Protein AF-A0A815D5B7-F1 (afdb_monomer_lite)

Sequence (67 aa):
MQKQVDRNQAPKSVDRVDSATPPYDRLDHVHFTDGSALYNDATWKHGGRRLTNAEKEWLTANGWPLP

Organism: NCBI:txid392033

pLDDT: mean 95.29, std 4.11, range [78.81, 98.31]

Secondary structure (DSSP, 8-state):
-HHHHHTT-S-TTEEEEEPP-TTT-SS-EEEETTS-EEETTS-EEE---PPPHHHHHHHHHTTPPP-

Structure (mmCIF, N/CA/C/O backbone):
data_AF-A0A815D5B7-F1
#
_entry.id   AF-A0A815D5B7-F1
#
loop_
_atom_site.group_PDB
_atom_site.id
_atom_site.type_symbol
_atom_site.label_atom_id
_atom_site.label_alt_id
_atom_site.label_comp_id
_atom_site.label_asym_id
_atom_site.label_entity_id
_atom_site.label_seq_id
_atom_site.pdbx_PDB_ins_code
_atom_site.Cartn_x
_atom_site.Cartn_y
_atom_site.Cartn_z
_atom_site.occupancy
_atom_site.B_iso_or_equiv
_atom_site.auth_seq_id
_atom_site.auth_comp_id
_atom_site.auth_asym_id
_atom_site.auth_atom_id
_atom_site.pdbx_PDB_model_num
ATOM 1 N N . MET A 1 1 ? 2.155 -3.429 4.617 1.00 94.62 1 MET A N 1
ATOM 2 C CA . MET A 1 1 ? 0.721 -3.188 4.909 1.00 94.62 1 MET A CA 1
ATOM 3 C C . MET A 1 1 ? -0.108 -4.463 5.067 1.00 94.62 1 MET A C 1
ATOM 5 O O . MET A 1 1 ? -1.097 -4.394 5.781 1.00 94.62 1 MET A O 1
ATOM 9 N N . GLN A 1 2 ? 0.303 -5.625 4.532 1.00 97.50 2 GLN A N 1
ATOM 10 C CA . GLN A 1 2 ? -0.449 -6.889 4.676 1.00 97.50 2 GLN A CA 1
ATOM 11 C C . GLN A 1 2 ? -0.869 -7.219 6.118 1.00 97.50 2 GLN A C 1
ATOM 13 O O . GLN A 1 2 ? -2.032 -7.492 6.368 1.00 97.50 2 GLN A O 1
ATOM 18 N N . LYS A 1 3 ? 0.026 -7.057 7.103 1.00 97.69 3 LYS A N 1
ATOM 19 C CA . LYS A 1 3 ? -0.303 -7.287 8.525 1.00 97.69 3 LYS A CA 1
ATOM 20 C C . LYS A 1 3 ? -1.497 -6.465 9.039 1.00 97.69 3 LYS A C 1
ATOM 22 O O . LYS A 1 3 ? -2.127 -6.872 10.006 1.00 97.69 3 LYS A O 1
ATOM 27 N N . GLN A 1 4 ? -1.773 -5.294 8.458 1.00 97.75 4 GLN A N 1
ATOM 28 C CA . GLN A 1 4 ? -2.952 -4.491 8.809 1.00 97.75 4 GLN A CA 1
ATOM 29 C C . GLN A 1 4 ? -4.217 -5.084 8.185 1.00 97.75 4 GLN A C 1
ATOM 31 O O . GLN A 1 4 ? -5.252 -5.100 8.840 1.00 97.75 4 GLN A O 1
ATOM 36 N N . VAL A 1 5 ? -4.124 -5.623 6.967 1.00 97.25 5 VAL A N 1
ATOM 37 C CA . VAL A 1 5 ? -5.208 -6.383 6.331 1.00 97.25 5 VAL A CA 1
ATOM 38 C C . VAL A 1 5 ? -5.555 -7.604 7.187 1.00 97.25 5 VAL A C 1
ATOM 40 O O . VAL A 1 5 ? -6.695 -7.731 7.624 1.00 97.25 5 VAL A O 1
ATOM 43 N N . ASP A 1 6 ? -4.555 -8.406 7.571 1.00 97.12 6 ASP A N 1
ATOM 44 C CA . ASP A 1 6 ? -4.740 -9.613 8.400 1.00 97.12 6 ASP A CA 1
ATOM 45 C C . ASP A 1 6 ? -5.370 -9.312 9.773 1.00 97.12 6 ASP A C 1
ATOM 47 O O . ASP A 1 6 ? -6.039 -10.149 10.376 1.00 97.12 6 ASP A O 1
ATOM 51 N N . ARG A 1 7 ? -5.143 -8.099 10.291 1.00 97.62 7 ARG A N 1
ATOM 52 C CA . ARG A 1 7 ? -5.673 -7.617 11.575 1.00 97.62 7 ARG A CA 1
ATOM 53 C C . ARG A 1 7 ? -6.990 -6.848 11.440 1.00 97.62 7 ARG A C 1
ATOM 55 O O . ARG A 1 7 ? -7.434 -6.273 12.431 1.00 97.62 7 ARG A O 1
ATOM 62 N N . ASN A 1 8 ? -7.610 -6.818 10.258 1.00 96.12 8 ASN A N 1
ATOM 63 C CA . ASN A 1 8 ? -8.825 -6.046 9.960 1.00 96.12 8 ASN A CA 1
ATOM 64 C C . ASN A 1 8 ? -8.689 -4.532 10.229 1.00 96.12 8 ASN A C 1
ATOM 66 O O . ASN A 1 8 ? -9.644 -3.866 10.622 1.00 96.12 8 ASN A O 1
ATOM 70 N N . GLN A 1 9 ? -7.486 -3.989 10.043 1.00 97.50 9 GLN A N 1
ATOM 71 C CA . GLN A 1 9 ? -7.166 -2.562 10.179 1.00 97.50 9 GLN A CA 1
ATOM 72 C C . GLN A 1 9 ? -7.131 -1.833 8.828 1.00 97.50 9 GLN A C 1
ATOM 74 O O . GLN A 1 9 ? -7.080 -0.606 8.798 1.00 97.50 9 GLN A O 1
ATOM 79 N N . ALA A 1 10 ? -7.144 -2.572 7.717 1.00 97.88 10 ALA A N 1
ATOM 80 C CA . ALA A 1 10 ? -7.315 -2.009 6.385 1.00 97.88 10 ALA A CA 1
ATOM 81 C C . ALA A 1 10 ? -8.807 -1.778 6.067 1.00 97.88 10 ALA A C 1
ATOM 83 O O . ALA A 1 10 ? -9.675 -2.429 6.660 1.00 97.88 10 ALA A O 1
ATOM 84 N N . PRO A 1 11 ? -9.136 -0.885 5.115 1.00 98.25 11 PRO A N 1
ATOM 85 C CA . PRO A 1 11 ? -10.484 -0.778 4.573 1.00 98.25 11 PRO A CA 1
ATOM 86 C C . PRO A 1 11 ? -10.987 -2.137 4.078 1.00 98.25 11 PRO A C 1
ATOM 88 O O . PRO A 1 11 ? -10.244 -2.880 3.448 1.00 98.25 11 PRO A O 1
ATOM 91 N N . LYS A 1 12 ? -12.274 -2.436 4.293 1.00 97.12 12 LYS A N 1
ATOM 92 C CA . LYS A 1 12 ? -12.884 -3.721 3.891 1.00 97.12 12 LYS A CA 1
ATO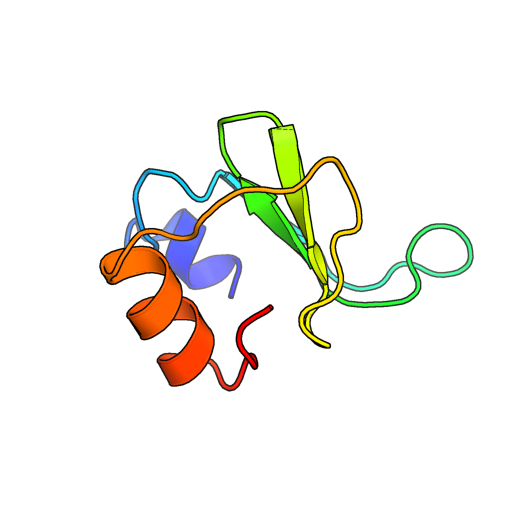M 93 C C . LYS A 1 12 ? -12.815 -4.007 2.386 1.00 97.12 12 LYS A C 1
ATOM 95 O O . LYS A 1 12 ? -13.029 -5.137 1.971 1.00 97.12 12 LYS A O 1
ATOM 100 N N . SER A 1 13 ? -12.587 -2.976 1.579 1.00 97.19 13 SER A N 1
ATOM 101 C CA . SER A 1 13 ? -12.423 -3.072 0.132 1.00 97.19 13 SER A CA 1
ATOM 102 C C . SER A 1 13 ? -11.011 -3.484 -0.295 1.00 97.19 13 SER A C 1
ATOM 104 O O . SER A 1 13 ? -10.816 -3.759 -1.478 1.00 97.19 13 SER A O 1
ATOM 106 N N . VAL A 1 14 ? -10.048 -3.543 0.630 1.00 97.94 14 VAL A N 1
ATOM 107 C CA . VAL A 1 14 ? -8.691 -4.059 0.413 1.00 97.94 14 VAL A CA 1
ATOM 108 C C . VAL A 1 14 ? -8.674 -5.557 0.703 1.00 97.94 14 VAL A C 1
ATOM 110 O O . VAL A 1 14 ? -9.017 -5.973 1.806 1.00 97.94 14 VAL A O 1
ATOM 113 N N . ASP A 1 15 ? -8.257 -6.348 -0.284 1.00 97.88 15 ASP A N 1
ATOM 114 C CA . ASP A 1 15 ? -8.153 -7.807 -0.174 1.00 97.88 15 ASP A CA 1
ATOM 115 C C . ASP A 1 15 ? -6.785 -8.229 0.377 1.00 97.88 15 ASP A C 1
ATOM 117 O O . ASP A 1 15 ? -6.695 -8.996 1.333 1.00 97.88 15 ASP A O 1
ATOM 121 N N . ARG A 1 16 ? -5.701 -7.688 -0.195 1.00 97.75 16 ARG A N 1
ATOM 122 C CA . ARG A 1 16 ? -4.321 -7.962 0.236 1.00 97.75 16 ARG A CA 1
ATOM 123 C C . ARG A 1 16 ? -3.327 -6.924 -0.278 1.00 97.75 16 ARG A C 1
ATOM 125 O O . ARG A 1 16 ? -3.651 -6.082 -1.111 1.00 97.75 16 ARG A O 1
ATOM 132 N N . VAL A 1 17 ? -2.099 -6.998 0.214 1.00 97.69 17 VAL A N 1
ATOM 133 C CA . VAL A 1 17 ? -0.936 -6.223 -0.206 1.00 97.69 17 VAL A CA 1
ATOM 134 C C . VAL A 1 17 ? 0.214 -7.179 -0.473 1.00 97.69 17 VAL A C 1
ATOM 136 O O . VAL A 1 17 ? 0.720 -7.819 0.450 1.00 97.69 17 VAL A O 1
ATOM 139 N N . ASP A 1 18 ? 0.659 -7.203 -1.720 1.00 96.31 18 ASP A N 1
ATOM 140 C CA . ASP A 1 18 ? 1.748 -8.056 -2.174 1.00 96.31 18 ASP A CA 1
ATOM 141 C C . ASP A 1 18 ? 3.030 -7.225 -2.318 1.00 96.31 18 ASP A C 1
ATOM 143 O O . ASP A 1 18 ? 3.004 -6.059 -2.728 1.00 96.31 18 ASP A O 1
ATOM 147 N N . SER A 1 19 ? 4.165 -7.828 -1.964 1.00 94.94 19 SER A N 1
ATOM 148 C CA . SER A 1 19 ? 5.481 -7.229 -2.188 1.00 94.94 19 SER A CA 1
ATOM 149 C C . SER A 1 19 ? 5.944 -7.432 -3.629 1.00 94.94 19 SER A C 1
ATOM 151 O O . SER A 1 19 ? 5.608 -8.434 -4.269 1.00 94.94 19 SER A O 1
ATOM 153 N N . ALA A 1 20 ? 6.760 -6.503 -4.125 1.00 93.44 20 ALA A N 1
ATOM 154 C CA . ALA A 1 20 ? 7.411 -6.619 -5.421 1.00 93.44 20 ALA A CA 1
ATOM 155 C C . ALA A 1 20 ? 8.132 -7.970 -5.532 1.00 93.44 20 ALA A C 1
ATOM 157 O O . ALA A 1 20 ? 8.989 -8.306 -4.713 1.00 93.44 20 ALA A O 1
ATOM 158 N N . THR A 1 21 ? 7.795 -8.733 -6.570 1.00 90.19 21 THR A N 1
ATOM 159 C CA . THR A 1 21 ? 8.416 -10.027 -6.868 1.00 90.19 21 THR A CA 1
ATOM 160 C C . THR A 1 21 ? 8.920 -10.024 -8.312 1.00 90.19 21 THR A C 1
ATOM 162 O O . THR A 1 21 ? 8.237 -10.511 -9.222 1.00 90.19 21 THR A O 1
ATOM 165 N N . PRO A 1 22 ? 10.109 -9.452 -8.567 1.00 84.00 22 PRO A N 1
ATOM 166 C CA . PRO A 1 22 ? 10.702 -9.456 -9.896 1.00 84.00 22 PRO A CA 1
ATOM 167 C C . PRO A 1 22 ? 10.933 -10.892 -10.408 1.00 84.00 22 PRO A C 1
ATOM 169 O O . PRO A 1 22 ? 11.267 -11.774 -9.617 1.00 84.00 22 PRO A O 1
ATOM 172 N N . PRO A 1 23 ? 10.788 -11.151 -11.723 1.00 83.56 23 PRO A N 1
ATOM 173 C CA . PRO A 1 23 ? 10.527 -10.182 -12.793 1.00 83.56 23 PRO A CA 1
ATOM 174 C C . PRO A 1 23 ? 9.042 -9.837 -12.993 1.00 83.56 23 PRO A C 1
ATOM 176 O O . PRO A 1 23 ? 8.734 -8.961 -13.800 1.00 83.56 23 PRO A O 1
ATOM 179 N N . TYR A 1 24 ? 8.137 -10.531 -12.302 1.00 78.81 24 TYR A N 1
ATOM 180 C CA . TYR A 1 24 ? 6.696 -10.474 -12.551 1.00 78.81 24 TYR A CA 1
ATOM 181 C C . TYR A 1 24 ? 6.060 -9.200 -11.998 1.00 78.81 24 TYR A C 1
ATOM 183 O O . TYR A 1 24 ? 5.252 -8.571 -12.675 1.00 78.81 24 TYR A O 1
ATOM 191 N N . ASP A 1 25 ? 6.484 -8.787 -10.804 1.00 82.69 25 ASP A N 1
ATOM 192 C CA . ASP A 1 25 ? 5.988 -7.600 -10.120 1.00 82.69 25 ASP A CA 1
ATOM 193 C C . ASP A 1 25 ? 7.131 -6.658 -9.768 1.00 82.69 25 ASP A C 1
ATOM 195 O O . ASP A 1 25 ? 8.065 -7.019 -9.053 1.00 82.69 25 ASP A O 1
ATOM 199 N N . ARG A 1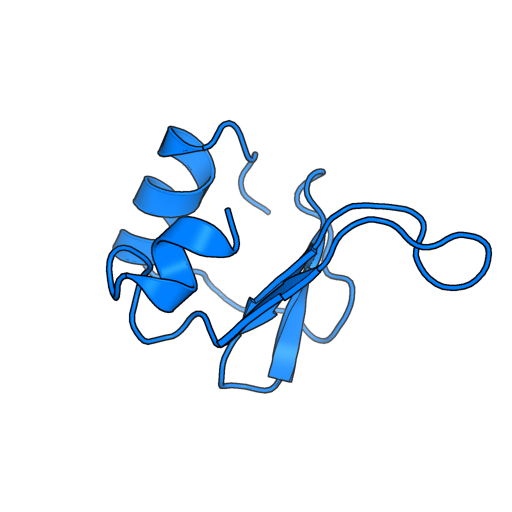 26 ? 7.058 -5.434 -10.295 1.00 84.38 26 ARG A N 1
ATOM 200 C CA . ARG A 1 26 ? 8.124 -4.433 -10.152 1.00 84.38 26 ARG A CA 1
ATOM 201 C C . ARG A 1 26 ? 8.016 -3.608 -8.876 1.00 84.38 26 ARG A C 1
ATOM 203 O O . ARG A 1 26 ? 9.024 -3.079 -8.426 1.00 84.38 26 ARG A O 1
ATOM 210 N N . LEU A 1 27 ? 6.813 -3.494 -8.323 1.00 93.75 27 LEU A N 1
ATOM 211 C CA . LEU A 1 27 ? 6.495 -2.636 -7.191 1.00 93.75 27 LEU A CA 1
ATOM 212 C C . LEU A 1 27 ? 5.540 -3.358 -6.238 1.00 93.75 27 LEU A C 1
ATOM 214 O O . LEU A 1 27 ? 4.747 -4.214 -6.652 1.00 93.75 27 LEU A O 1
ATOM 218 N N . ASP A 1 28 ? 5.613 -2.985 -4.964 1.00 96.06 28 ASP A N 1
ATOM 219 C CA . ASP A 1 28 ? 4.605 -3.363 -3.980 1.00 96.06 28 ASP A CA 1
ATOM 220 C C . ASP A 1 28 ? 3.244 -2.850 -4.459 1.00 96.06 28 ASP A C 1
ATOM 222 O O . ASP A 1 28 ? 3.144 -1.753 -5.016 1.00 96.06 28 ASP A O 1
ATOM 226 N N . HIS A 1 29 ? 2.191 -3.634 -4.260 1.00 96.38 29 HIS A N 1
ATOM 227 C CA . HIS A 1 29 ? 0.854 -3.260 -4.713 1.00 96.38 29 HIS A CA 1
ATOM 228 C C . HIS A 1 29 ? -0.240 -3.757 -3.778 1.00 96.38 29 HIS A C 1
ATOM 230 O O . HIS A 1 29 ? -0.130 -4.801 -3.138 1.00 96.38 29 HIS A O 1
ATOM 236 N N . VAL A 1 30 ? -1.321 -2.989 -3.721 1.00 97.50 30 VAL A N 1
ATOM 237 C CA . VAL A 1 30 ? -2.552 -3.333 -3.013 1.00 97.50 30 VAL A CA 1
ATOM 238 C C . VAL A 1 30 ? -3.530 -3.927 -4.017 1.00 97.50 30 VAL A C 1
ATOM 240 O O . VAL A 1 30 ? -3.792 -3.309 -5.048 1.00 97.50 30 VAL A O 1
ATOM 243 N N . HIS A 1 31 ? -4.089 -5.093 -3.705 1.00 97.62 31 HIS A N 1
ATOM 244 C CA . HIS A 1 31 ? -5.242 -5.666 -4.399 1.00 97.62 31 HIS A CA 1
ATOM 245 C C . HIS A 1 31 ? -6.522 -5.269 -3.677 1.00 97.62 31 HIS A C 1
ATOM 247 O O . HIS A 1 31 ? -6.631 -5.382 -2.452 1.00 97.62 31 HIS A O 1
ATOM 253 N N . PHE A 1 32 ? -7.508 -4.833 -4.448 1.00 97.88 32 PHE A N 1
ATOM 254 C CA . PHE A 1 32 ? -8.842 -4.529 -3.966 1.00 97.88 32 PHE A CA 1
ATOM 255 C C . PHE A 1 32 ? -9.812 -5.661 -4.311 1.00 97.88 32 PHE A C 1
ATOM 257 O O . PHE A 1 32 ? -9.639 -6.402 -5.276 1.00 97.88 32 PHE A O 1
ATOM 264 N N . THR A 1 33 ? -10.875 -5.761 -3.521 1.00 97.25 33 THR A N 1
ATOM 265 C CA . THR A 1 33 ? -11.924 -6.792 -3.641 1.00 97.25 33 THR A CA 1
ATOM 266 C C . THR A 1 33 ? -12.688 -6.771 -4.971 1.00 97.25 33 THR A C 1
ATOM 268 O O . THR A 1 33 ? -13.319 -7.760 -5.328 1.00 97.25 33 THR A O 1
ATOM 271 N N . ASP A 1 34 ? -12.621 -5.672 -5.723 1.00 95.94 34 ASP A N 1
ATOM 272 C CA . ASP A 1 34 ? -13.210 -5.537 -7.060 1.00 95.94 34 ASP A CA 1
ATOM 273 C C . ASP A 1 34 ? -12.271 -5.993 -8.192 1.00 95.94 34 ASP A C 1
ATOM 275 O O . ASP A 1 34 ? -12.601 -5.849 -9.369 1.00 95.94 34 ASP A O 1
ATOM 279 N N . GLY A 1 35 ? -11.096 -6.525 -7.846 1.00 95.81 35 GLY A N 1
ATOM 280 C CA . GLY A 1 35 ? -10.077 -6.972 -8.792 1.00 95.81 35 GLY A CA 1
ATOM 281 C C . GLY A 1 35 ? -9.171 -5.859 -9.321 1.00 95.81 35 GLY A C 1
ATOM 282 O O . GLY A 1 35 ? -8.269 -6.145 -10.109 1.00 95.81 35 GLY A O 1
ATOM 283 N N . SER A 1 36 ? -9.367 -4.602 -8.903 1.00 97.31 36 SER A N 1
ATOM 284 C CA . SER A 1 36 ? -8.399 -3.540 -9.187 1.00 97.31 36 SER A CA 1
ATOM 285 C C . SER A 1 36 ? -7.149 -3.698 -8.319 1.00 97.31 36 SER A C 1
ATOM 287 O O . SER A 1 36 ? -7.205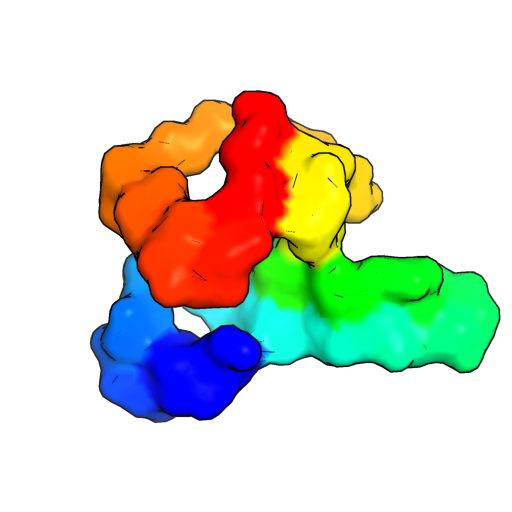 -4.227 -7.208 1.00 97.31 36 SER A O 1
ATOM 289 N N . ALA A 1 37 ? -6.003 -3.238 -8.820 1.00 96.69 37 ALA A N 1
ATOM 290 C CA . ALA A 1 37 ? -4.754 -3.262 -8.067 1.00 96.69 37 ALA A CA 1
ATOM 291 C C . ALA A 1 37 ? -3.935 -1.995 -8.311 1.00 96.69 37 ALA A C 1
ATOM 293 O O . ALA A 1 37 ? -3.781 -1.569 -9.456 1.00 96.69 37 ALA A O 1
ATOM 294 N N . LEU A 1 38 ? -3.400 -1.410 -7.241 1.00 97.31 38 LEU A N 1
ATOM 295 C CA . LEU A 1 38 ? -2.666 -0.143 -7.255 1.00 97.31 38 LEU A CA 1
ATOM 296 C C . LEU A 1 38 ? -1.237 -0.365 -6.763 1.00 97.31 38 LEU A C 1
ATOM 298 O O . LEU A 1 38 ? -1.045 -0.959 -5.704 1.00 97.31 38 LEU A O 1
ATOM 302 N N . TYR A 1 39 ? -0.252 0.116 -7.515 1.00 97.06 39 TYR A N 1
ATOM 303 C CA . TYR A 1 39 ? 1.151 0.135 -7.116 1.00 97.06 39 TYR A CA 1
ATOM 304 C C . TYR A 1 39 ? 1.441 1.233 -6.086 1.00 97.06 39 TYR A C 1
ATOM 306 O O . TYR A 1 39 ? 0.717 2.223 -5.966 1.00 97.06 39 TYR A O 1
ATOM 314 N N . ASN A 1 40 ? 2.539 1.070 -5.349 1.00 96.12 40 ASN A N 1
ATOM 315 C CA . ASN A 1 40 ? 2.992 2.029 -4.338 1.00 96.12 40 ASN A CA 1
ATOM 316 C C . ASN A 1 40 ? 3.509 3.365 -4.888 1.00 96.12 40 ASN A C 1
ATOM 318 O O . ASN A 1 40 ? 3.793 4.265 -4.104 1.00 96.12 40 ASN A O 1
ATOM 322 N N . ASP A 1 41 ? 3.592 3.515 -6.207 1.00 96.12 41 ASP A N 1
ATOM 323 C CA . ASP A 1 41 ? 3.848 4.779 -6.902 1.00 96.12 41 ASP A CA 1
ATOM 324 C C . ASP A 1 41 ? 2.559 5.466 -7.389 1.00 96.12 41 ASP A C 1
ATOM 326 O O . ASP A 1 41 ? 2.629 6.440 -8.134 1.00 96.12 41 ASP A O 1
ATOM 330 N N . ALA A 1 42 ? 1.396 4.964 -6.957 1.00 94.19 42 ALA A N 1
ATOM 331 C CA . ALA A 1 42 ? 0.066 5.414 -7.352 1.00 94.19 42 ALA A CA 1
ATOM 332 C C . ALA A 1 42 ? -0.326 5.136 -8.814 1.00 94.19 42 ALA A C 1
ATOM 334 O O . ALA A 1 42 ? -1.303 5.695 -9.309 1.00 94.19 42 ALA A O 1
ATOM 335 N N . THR A 1 43 ? 0.354 4.229 -9.512 1.00 96.06 43 THR A N 1
ATOM 336 C CA . THR A 1 43 ? -0.103 3.753 -10.826 1.00 96.06 43 THR A CA 1
ATOM 337 C C . THR A 1 43 ? -0.950 2.485 -10.699 1.00 96.06 43 THR A C 1
ATOM 339 O O . THR A 1 43 ? -0.739 1.649 -9.820 1.00 96.06 43 THR A O 1
ATOM 342 N N . TRP A 1 44 ? -1.953 2.315 -11.563 1.00 95.94 44 TRP A N 1
ATOM 343 C CA . TRP A 1 44 ? -2.793 1.113 -11.543 1.00 95.94 44 TRP A CA 1
ATOM 344 C C . TRP A 1 44 ? -2.078 -0.065 -12.212 1.00 95.94 44 TRP A C 1
ATOM 346 O O . TRP A 1 44 ? -1.725 -0.002 -13.388 1.00 95.94 44 TRP A O 1
ATOM 356 N N . LYS A 1 45 ? -1.918 -1.167 -11.474 1.00 92.88 45 LYS A N 1
ATOM 357 C CA . LYS A 1 45 ? -1.468 -2.466 -11.997 1.00 92.88 45 LYS A CA 1
ATOM 358 C C . LYS A 1 45 ? -2.575 -3.143 -12.806 1.00 92.88 45 LYS A C 1
ATOM 360 O O . LYS A 1 45 ? -2.336 -3.655 -13.898 1.00 92.88 45 LYS A O 1
ATOM 365 N N . HIS A 1 46 ? -3.788 -3.153 -12.257 1.00 91.81 46 HIS A N 1
ATOM 366 C CA . HIS A 1 46 ? -4.970 -3.730 -12.892 1.00 91.81 46 HIS A CA 1
ATOM 367 C C . HIS A 1 46 ? -6.175 -2.812 -12.720 1.00 91.81 46 HIS A C 1
ATOM 369 O O . HIS A 1 46 ? -6.441 -2.319 -11.621 1.00 91.81 46 HIS A O 1
ATOM 375 N N . GLY A 1 47 ? -6.924 -2.632 -13.811 1.00 93.19 47 GLY A N 1
ATOM 376 C CA . GLY A 1 47 ? -8.122 -1.801 -13.836 1.00 93.19 47 GLY A CA 1
ATOM 377 C C . GLY A 1 47 ? -7.830 -0.339 -13.499 1.00 93.19 47 GLY A C 1
ATOM 378 O O . GLY A 1 47 ? -6.801 0.210 -13.883 1.00 93.19 47 GLY A O 1
ATOM 379 N N . GLY A 1 48 ? -8.770 0.286 -12.797 1.00 92.12 48 GLY A N 1
ATOM 380 C CA . GLY A 1 48 ? -8.648 1.644 -12.291 1.00 92.12 48 GLY A CA 1
ATOM 381 C C . GLY A 1 48 ? -9.993 2.156 -11.809 1.00 92.12 48 GLY A C 1
ATOM 382 O O . GLY A 1 48 ? -11.011 1.975 -12.480 1.00 92.12 48 GLY A O 1
ATOM 383 N N . ARG A 1 49 ? -10.018 2.779 -10.631 1.00 94.50 49 ARG A N 1
ATOM 384 C CA . ARG A 1 49 ? -11.253 3.339 -10.080 1.00 94.50 49 ARG A CA 1
ATOM 385 C C . ARG A 1 49 ? -11.001 4.491 -9.132 1.00 94.50 49 ARG A C 1
ATOM 387 O O . ARG A 1 49 ? -9.895 4.736 -8.664 1.00 94.50 49 ARG A O 1
ATOM 394 N N . ARG A 1 50 ? -12.083 5.170 -8.773 1.00 96.19 50 ARG A N 1
ATOM 395 C CA . ARG A 1 50 ? -12.042 6.153 -7.700 1.00 96.19 50 ARG A CA 1
ATOM 396 C C . ARG A 1 50 ? -11.885 5.444 -6.352 1.00 96.19 50 ARG A C 1
ATOM 398 O O . ARG A 1 50 ? -12.702 4.602 -5.979 1.00 96.19 50 ARG A O 1
ATOM 405 N N . LEU A 1 51 ? -10.848 5.829 -5.615 1.00 96.94 51 LEU A N 1
ATOM 406 C CA . LEU A 1 51 ? -10.655 5.411 -4.231 1.00 96.94 51 LEU A CA 1
ATOM 407 C C . LEU A 1 51 ? -11.696 6.071 -3.316 1.00 96.94 51 LEU A C 1
ATOM 409 O O . LEU A 1 51 ? -12.047 7.248 -3.482 1.00 96.94 51 LEU A O 1
ATOM 413 N N . THR A 1 52 ? -12.168 5.314 -2.334 1.00 97.62 52 THR A N 1
ATOM 414 C CA . THR A 1 52 ? -12.968 5.809 -1.209 1.00 97.62 52 THR A CA 1
ATOM 415 C C . THR A 1 52 ? -12.102 6.649 -0.268 1.00 97.62 52 THR A C 1
ATOM 417 O O . THR A 1 52 ? -10.875 6.573 -0.300 1.00 97.62 52 THR A O 1
ATOM 420 N N . ASN A 1 53 ? -12.720 7.453 0.599 1.00 98.12 53 ASN A N 1
ATOM 421 C CA . ASN A 1 53 ? -11.957 8.264 1.555 1.00 98.12 53 ASN A CA 1
ATOM 422 C C . ASN A 1 53 ? -11.160 7.393 2.539 1.00 98.12 53 ASN A C 1
ATOM 424 O O . ASN A 1 53 ? -9.991 7.673 2.765 1.00 98.12 53 ASN A O 1
ATOM 428 N N . ALA A 1 54 ? -11.742 6.288 3.019 1.00 97.88 54 ALA A N 1
ATOM 429 C CA . ALA A 1 54 ? -11.054 5.354 3.910 1.00 97.88 54 ALA A CA 1
ATOM 430 C C . ALA A 1 54 ? -9.808 4.729 3.256 1.00 97.88 54 ALA A C 1
ATOM 432 O O . ALA A 1 54 ? -8.775 4.586 3.901 1.00 97.88 54 ALA A O 1
ATOM 433 N N . GLU A 1 55 ? -9.875 4.391 1.965 1.00 97.94 55 GLU A N 1
ATOM 434 C CA . GLU A 1 55 ? -8.705 3.907 1.220 1.00 97.94 55 GLU A CA 1
ATOM 435 C C . GLU A 1 55 ? -7.647 4.986 1.058 1.00 97.94 55 GLU A C 1
ATOM 437 O O . GLU A 1 55 ? -6.472 4.709 1.272 1.00 97.94 55 GLU A O 1
ATOM 442 N N . LYS A 1 56 ? -8.045 6.218 0.728 1.00 98.31 56 LYS A N 1
ATOM 443 C CA . LYS A 1 56 ? -7.105 7.338 0.597 1.00 98.31 56 LYS A CA 1
ATOM 444 C C . LYS A 1 56 ? -6.385 7.628 1.910 1.00 98.31 56 LYS A C 1
ATOM 446 O O . LYS A 1 56 ? -5.168 7.787 1.917 1.00 98.31 56 LYS A O 1
ATOM 451 N N . GLU A 1 57 ? -7.118 7.672 3.017 1.00 98.12 57 GLU A N 1
ATOM 452 C CA . GLU A 1 57 ? -6.555 7.873 4.355 1.00 98.12 57 GLU A CA 1
ATOM 453 C C . GL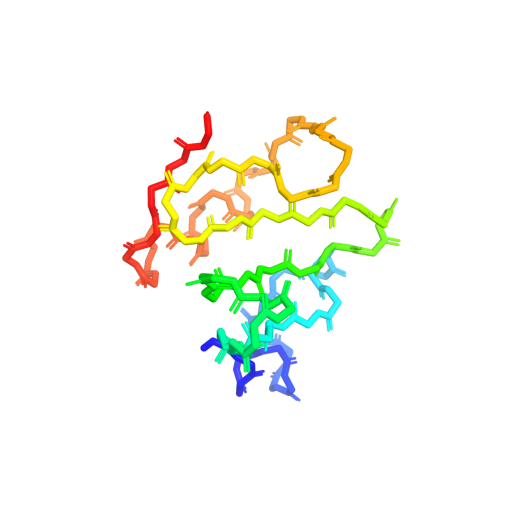U A 1 57 ? -5.612 6.729 4.726 1.00 98.12 57 GLU A C 1
ATOM 455 O O . GLU A 1 57 ? -4.492 6.967 5.165 1.00 98.12 57 GLU A O 1
ATOM 460 N N . TRP A 1 58 ? -6.022 5.483 4.486 1.00 98.06 58 TRP A N 1
ATOM 461 C CA . TRP A 1 58 ? -5.203 4.319 4.801 1.00 98.06 58 TRP A CA 1
ATOM 462 C C 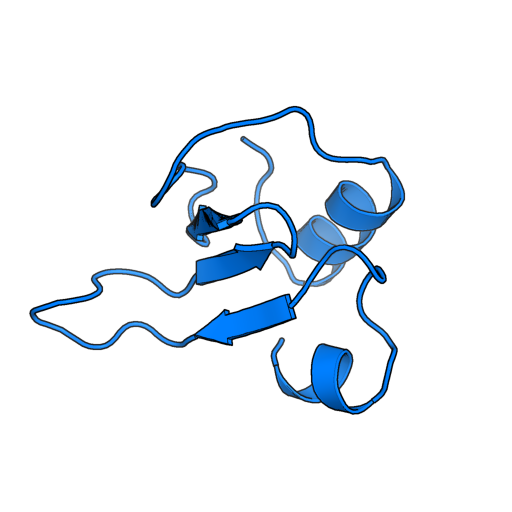. TRP A 1 58 ? -3.923 4.242 3.957 1.00 98.06 58 TRP A C 1
ATOM 464 O O . TRP A 1 58 ? -2.854 3.949 4.494 1.00 98.06 58 TRP A O 1
ATOM 474 N N . LEU A 1 59 ? -4.003 4.537 2.658 1.00 97.75 59 LEU A N 1
ATOM 475 C CA . LEU A 1 59 ? -2.846 4.595 1.759 1.00 97.75 59 LEU A CA 1
ATOM 476 C C . LEU A 1 59 ? -1.875 5.699 2.193 1.00 97.75 59 LEU A C 1
ATOM 478 O O . LEU A 1 59 ? -0.701 5.423 2.438 1.00 97.75 59 LEU A O 1
ATOM 482 N N . THR A 1 60 ? -2.368 6.923 2.386 1.00 97.88 60 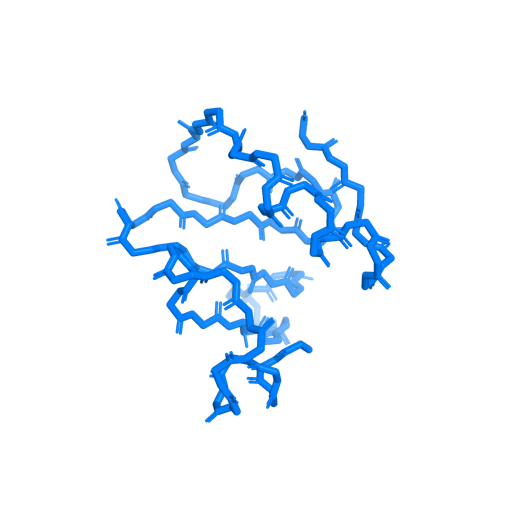THR A N 1
ATOM 483 C CA . THR A 1 60 ? -1.527 8.067 2.778 1.00 97.88 60 THR A CA 1
ATOM 484 C C . THR A 1 60 ? -0.908 7.890 4.167 1.00 97.88 60 THR A C 1
ATOM 486 O O . THR A 1 60 ? 0.276 8.174 4.338 1.00 97.88 60 THR A O 1
ATOM 489 N N . ALA A 1 61 ? -1.641 7.331 5.138 1.00 97.81 61 ALA A N 1
ATOM 490 C CA . ALA A 1 61 ? -1.112 6.992 6.464 1.00 97.81 61 ALA A CA 1
ATOM 491 C C . ALA A 1 61 ? 0.022 5.953 6.414 1.00 97.81 61 ALA A C 1
ATOM 493 O O . ALA A 1 61 ? 0.874 5.925 7.300 1.00 97.81 61 ALA A O 1
ATOM 494 N N . ASN A 1 62 ? 0.052 5.112 5.378 1.00 96.94 62 ASN A N 1
ATOM 495 C CA . ASN A 1 62 ? 1.128 4.155 5.132 1.00 96.94 62 ASN A CA 1
ATOM 496 C C . ASN A 1 62 ? 2.197 4.677 4.150 1.00 96.94 62 ASN A C 1
ATOM 498 O O . ASN A 1 62 ? 3.065 3.910 3.734 1.00 96.94 62 ASN A O 1
ATOM 502 N N . GLY A 1 63 ? 2.163 5.965 3.792 1.00 96.69 63 GLY A N 1
ATOM 503 C CA . GLY A 1 63 ? 3.158 6.614 2.933 1.00 96.69 63 GLY A CA 1
ATOM 504 C C . GLY A 1 63 ? 2.951 6.399 1.433 1.00 96.69 63 GLY A C 1
ATOM 505 O O . GLY A 1 63 ? 3.870 6.655 0.660 1.00 96.69 63 GLY A O 1
ATOM 506 N N . TRP A 1 64 ? 1.777 5.924 1.014 1.00 96.56 64 TRP A N 1
ATOM 507 C CA . TRP A 1 64 ? 1.465 5.708 -0.397 1.00 96.56 64 TRP A CA 1
ATOM 508 C C . TRP A 1 64 ? 0.843 6.976 -1.000 1.00 96.56 64 TRP A C 1
ATOM 510 O O . TRP A 1 64 ? -0.082 7.540 -0.403 1.00 96.56 64 TRP A O 1
ATOM 520 N N . PRO A 1 65 ? 1.316 7.432 -2.174 1.00 95.88 65 PRO A N 1
ATOM 521 C CA . PRO A 1 65 ? 0.672 8.505 -2.916 1.00 95.88 65 PRO A CA 1
ATOM 522 C C . PRO A 1 65 ? -0.705 8.067 -3.437 1.00 95.88 65 PRO A C 1
ATOM 524 O O . PRO A 1 65 ? -1.046 6.882 -3.450 1.00 95.88 65 PRO A O 1
ATOM 527 N N . LEU A 1 66 ? -1.514 9.042 -3.856 1.00 94.62 66 LEU A N 1
ATOM 528 C CA . LEU A 1 66 ? -2.825 8.791 -4.455 1.00 94.62 66 LEU A CA 1
ATOM 529 C C . LEU A 1 66 ? -2.744 8.890 -5.990 1.00 94.62 66 LEU A C 1
ATOM 531 O O . LEU A 1 66 ? -2.023 9.766 -6.470 1.00 94.62 66 LEU A O 1
ATOM 535 N N . PRO A 1 67 ? -3.461 8.020 -6.729 1.00 88.69 67 PRO A N 1
ATOM 536 C CA . PRO A 1 67 ? -3.550 8.046 -8.193 1.00 88.69 67 PRO A CA 1
ATOM 537 C C . PRO A 1 67 ? -4.262 9.289 -8.730 1.00 88.69 67 PRO A C 1
ATOM 539 O O . PRO A 1 67 ? -5.144 9.829 -8.015 1.00 88.69 67 PRO A O 1
#

Radius of gyration: 10.91 Å; chains: 1; bounding box: 24×19×25 Å

Foldseek 3Di:
DQVCVVVVNAPPQWDGWDAADPPVGHAIWTAGPVRWIAGQAQDTPDDDDDDDPRNCCVSVVVVGDHD